Protein AF-A0AAE1KLX7-F1 (afdb_monomer)

Sequence (99 aa):
MTPIAYPTTRGEERFNESHRITRCVVERTFGVLKSRFQCLHESGGSLQYEPRKAVKIVIACMLLHNYCVDRRFPIDGDVVQEPEVTVQPVRNNRVLVML

Secondary structure (DSSP, 8-state):
----SS--SHHHHHHHHHHHHHHHHHHHHHHHHHHH-GGGSGGG----S-HHHHHHHHHHHHHHHHHHHHTTPPPTT----------------------

Organism: Petrolisthes cinctipes (NCBI:txid88211)

Structure (mmCIF, N/CA/C/O backbone):
data_AF-A0AAE1KLX7-F1
#
_entry.id   AF-A0AAE1KLX7-F1
#
loop_
_atom_site.group_PDB
_atom_site.id
_atom_site.type_symbol
_atom_site.label_atom_id
_atom_site.label_alt_id
_atom_site.label_comp_id
_atom_site.label_asym_id
_atom_site.label_entity_id
_atom_site.label_seq_id
_atom_site.pdbx_PDB_ins_code
_atom_site.Cartn_x
_atom_site.Cartn_y
_atom_site.Cartn_z
_atom_site.occupancy
_atom_site.B_iso_or_equiv
_atom_site.auth_seq_id
_atom_site.auth_comp_id
_atom_site.auth_asym_id
_atom_site.auth_atom_id
_atom_site.pdbx_PDB_model_num
ATOM 1 N N . MET A 1 1 ? -10.574 8.544 9.392 1.00 71.38 1 MET A N 1
ATOM 2 C CA . MET A 1 1 ? -11.454 7.919 10.403 1.00 71.38 1 MET A CA 1
ATOM 3 C C . MET A 1 1 ? -10.597 7.611 11.613 1.00 71.38 1 MET A C 1
ATOM 5 O O . MET A 1 1 ? -9.503 7.097 11.412 1.00 71.38 1 MET A O 1
ATOM 9 N N . THR A 1 2 ? -11.043 7.988 12.807 1.00 87.88 2 THR A N 1
ATOM 10 C CA . THR A 1 2 ? -10.216 8.010 14.025 1.00 87.88 2 THR A CA 1
ATOM 11 C C . THR A 1 2 ? -10.828 7.067 15.062 1.00 87.88 2 THR A C 1
ATOM 13 O O . THR A 1 2 ? -12.053 7.091 15.204 1.00 87.88 2 THR A O 1
ATOM 16 N N . PRO A 1 3 ? -10.034 6.229 15.754 1.00 91.50 3 PRO A N 1
ATOM 17 C CA . PRO A 1 3 ? -10.545 5.385 16.830 1.00 91.50 3 PRO A CA 1
ATOM 18 C C . PRO A 1 3 ? -11.058 6.228 18.006 1.00 91.50 3 PRO A C 1
ATOM 20 O O . PRO A 1 3 ? -10.600 7.348 18.237 1.00 91.50 3 PRO A O 1
ATOM 23 N N . ILE A 1 4 ? -12.005 5.674 18.758 1.00 95.44 4 ILE A N 1
ATOM 24 C CA . ILE A 1 4 ? -12.603 6.295 19.942 1.00 95.44 4 ILE A CA 1
ATOM 25 C C . ILE A 1 4 ? -11.652 6.079 21.122 1.00 95.44 4 ILE A C 1
ATOM 27 O O . ILE A 1 4 ? -11.382 4.938 21.488 1.00 95.44 4 ILE A O 1
ATOM 31 N N . ALA A 1 5 ? -11.120 7.157 21.703 1.00 93.25 5 ALA A N 1
ATOM 32 C CA . ALA A 1 5 ? -10.082 7.075 22.738 1.00 93.25 5 ALA A CA 1
ATOM 33 C C . ALA A 1 5 ? -10.574 6.445 24.053 1.00 93.25 5 ALA A C 1
ATOM 35 O O . ALA A 1 5 ? -9.829 5.717 24.702 1.00 93.25 5 ALA A O 1
ATOM 36 N N . TYR A 1 6 ? -11.834 6.695 24.416 1.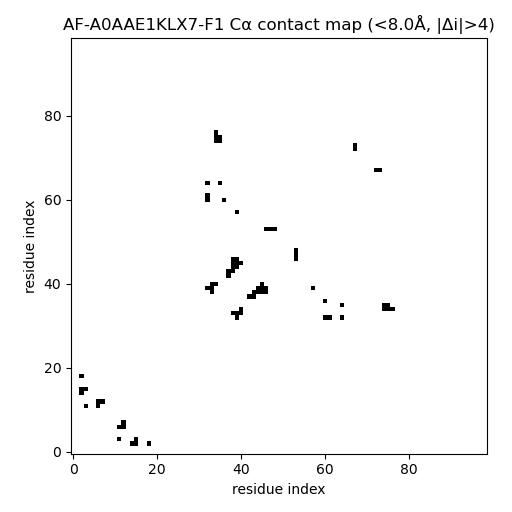00 94.81 6 TYR A N 1
ATOM 37 C CA . TYR A 1 6 ? -12.453 6.206 25.648 1.00 94.81 6 TYR A CA 1
ATOM 38 C C . TYR A 1 6 ? -13.788 5.529 25.316 1.00 94.81 6 TYR A C 1
ATOM 40 O O . TYR A 1 6 ? -14.837 6.154 25.465 1.00 94.81 6 TYR A O 1
ATOM 48 N N . PRO A 1 7 ? -13.772 4.290 24.790 1.00 93.31 7 PRO A N 1
ATOM 49 C CA . PRO A 1 7 ? -15.001 3.563 24.514 1.00 93.31 7 PRO A CA 1
ATOM 50 C C . PRO A 1 7 ? -15.691 3.226 25.842 1.00 93.31 7 PRO A C 1
ATOM 52 O O . PRO A 1 7 ? -15.111 2.594 26.720 1.00 93.31 7 PRO A O 1
ATOM 55 N N . THR A 1 8 ? -16.929 3.679 25.987 1.00 95.38 8 THR A N 1
ATOM 56 C CA . THR A 1 8 ? -17.782 3.453 27.165 1.00 95.38 8 THR A CA 1
ATOM 57 C C . THR A 1 8 ? -18.900 2.460 26.875 1.00 95.38 8 THR A C 1
ATOM 59 O O . THR A 1 8 ? -19.430 1.825 27.786 1.00 95.38 8 THR A O 1
ATOM 62 N N . THR A 1 9 ? -19.256 2.296 25.599 1.00 96.88 9 THR A N 1
ATOM 63 C CA . THR A 1 9 ? -20.294 1.365 25.164 1.00 96.88 9 THR A CA 1
ATOM 64 C C . THR A 1 9 ? -19.711 0.206 24.361 1.00 96.88 9 THR A C 1
ATOM 66 O O . THR A 1 9 ? -18.738 0.344 23.618 1.00 96.88 9 THR A O 1
ATOM 69 N N . ARG A 1 10 ? -20.401 -0.940 24.394 1.00 95.50 10 ARG A N 1
ATOM 70 C CA . ARG A 1 10 ? -20.052 -2.111 23.572 1.00 95.50 10 ARG A CA 1
ATOM 71 C C . ARG A 1 10 ? -20.063 -1.818 22.063 1.00 95.50 10 ARG A C 1
ATOM 73 O O . ARG A 1 10 ? -19.418 -2.521 21.289 1.00 95.50 10 ARG A O 1
ATOM 80 N N . GLY A 1 11 ? -20.818 -0.808 21.623 1.00 96.56 11 GLY A N 1
ATOM 81 C CA . GLY A 1 11 ? -20.807 -0.350 20.231 1.00 96.56 11 GLY A CA 1
ATOM 82 C C . GLY A 1 11 ? -19.481 0.311 19.850 1.00 96.56 11 GLY A C 1
ATOM 83 O O . GLY A 1 11 ? -18.931 0.015 18.791 1.00 96.56 11 GLY A O 1
ATOM 84 N N . GLU A 1 12 ? -18.937 1.142 20.737 1.00 96.69 12 GLU A N 1
ATOM 85 C CA . GLU A 1 12 ? -17.660 1.840 20.543 1.00 96.69 12 GLU A CA 1
ATOM 86 C C . GLU A 1 12 ? -16.466 0.877 20.595 1.00 96.69 12 GLU A C 1
ATOM 88 O O . GLU A 1 12 ? -15.543 0.986 19.788 1.00 96.69 12 GLU A O 1
ATOM 93 N N . GLU A 1 13 ? -16.512 -0.125 21.477 1.00 96.38 13 GLU A N 1
ATOM 94 C CA . GLU A 1 13 ? -15.510 -1.198 21.515 1.00 96.38 13 GLU A CA 1
ATOM 95 C C . GLU A 1 13 ? -15.470 -1.980 20.194 1.00 96.38 13 GLU A C 1
ATOM 97 O O . GLU A 1 13 ? -14.406 -2.166 19.600 1.00 96.38 13 GLU A O 1
ATOM 102 N N . ARG A 1 14 ? -16.641 -2.391 19.684 1.00 96.69 14 ARG A N 1
ATOM 103 C CA . ARG A 1 14 ? -16.757 -3.102 18.397 1.00 96.69 14 ARG A CA 1
ATOM 104 C C . ARG A 1 14 ? -16.278 -2.256 17.224 1.00 96.69 14 ARG A C 1
ATOM 106 O O . ARG A 1 14 ? -15.655 -2.785 16.301 1.00 96.69 14 ARG A O 1
ATOM 113 N N . PHE A 1 15 ? -16.572 -0.959 17.254 1.00 95.69 15 PHE A N 1
ATOM 114 C CA . PHE A 1 15 ? -16.077 -0.009 16.268 1.00 95.69 15 PHE A CA 1
ATOM 115 C C . PHE A 1 15 ? -14.548 0.030 16.258 1.00 95.69 15 PHE A C 1
ATOM 117 O O . PHE A 1 15 ? -13.941 -0.142 15.200 1.00 95.69 15 PHE A O 1
ATOM 124 N N . ASN A 1 16 ? -13.927 0.199 17.427 1.00 96.56 16 ASN A N 1
ATOM 125 C CA . ASN A 1 16 ? -12.474 0.253 17.556 1.00 96.56 16 ASN A CA 1
ATOM 126 C C . ASN A 1 16 ? -11.806 -1.045 17.105 1.00 96.56 16 ASN A C 1
ATOM 128 O O . ASN A 1 16 ? -10.801 -0.988 16.395 1.00 96.56 16 ASN A O 1
ATOM 132 N N . GLU A 1 17 ? -12.373 -2.201 17.455 1.00 96.19 17 GLU A N 1
ATOM 133 C CA . GLU A 1 17 ? -11.825 -3.486 17.018 1.00 96.19 17 GLU A CA 1
ATOM 134 C C . GLU A 1 17 ? -11.920 -3.648 15.496 1.00 96.19 17 GLU A C 1
ATOM 136 O O . GLU A 1 17 ? -10.930 -3.966 14.836 1.00 96.19 17 GLU A O 1
ATOM 141 N N . SER A 1 18 ? -13.072 -3.321 14.907 1.00 95.94 18 SER A N 1
ATOM 142 C CA . SER A 1 18 ? -13.247 -3.355 13.448 1.00 95.94 18 SER A CA 1
ATOM 143 C C . SER A 1 18 ? -12.287 -2.392 12.742 1.00 95.94 18 SER A C 1
ATOM 145 O O . SER A 1 18 ? -11.683 -2.733 11.720 1.00 95.94 18 SER A O 1
ATOM 147 N N . HIS A 1 19 ? -12.102 -1.196 13.304 1.00 95.38 19 HIS A N 1
ATOM 148 C CA . HIS A 1 19 ? -11.168 -0.197 12.797 1.00 95.38 19 HIS A CA 1
ATOM 149 C C . HIS A 1 19 ? -9.719 -0.698 12.855 1.00 95.38 19 HIS A C 1
ATOM 151 O O . HIS A 1 19 ? -8.990 -0.588 11.867 1.00 95.38 19 HIS A O 1
ATOM 157 N N . ARG A 1 20 ? -9.314 -1.304 13.978 1.00 95.06 20 ARG A N 1
ATOM 158 C CA . ARG A 1 20 ? -7.983 -1.893 14.174 1.00 95.06 20 ARG A CA 1
ATOM 159 C C . ARG A 1 20 ? -7.709 -3.017 13.177 1.00 95.06 20 ARG A C 1
ATOM 161 O O . ARG A 1 20 ? -6.660 -3.000 12.534 1.00 95.06 20 ARG A O 1
ATOM 168 N N . ILE A 1 21 ? -8.639 -3.960 13.020 1.00 95.81 21 ILE A N 1
ATOM 169 C CA . ILE A 1 21 ? -8.505 -5.070 12.063 1.00 95.81 21 ILE A CA 1
ATOM 170 C C . ILE A 1 21 ? -8.356 -4.521 10.643 1.00 95.81 21 ILE A C 1
ATOM 172 O O . ILE A 1 21 ? -7.421 -4.888 9.933 1.00 95.81 21 ILE A O 1
ATOM 176 N N . THR A 1 22 ? -9.233 -3.593 10.253 1.00 94.75 22 THR A N 1
ATOM 177 C CA . THR A 1 22 ? -9.204 -2.982 8.918 1.00 94.75 22 THR A CA 1
ATOM 178 C C . THR A 1 22 ? -7.865 -2.297 8.657 1.00 94.75 22 THR A C 1
ATOM 180 O O . THR A 1 22 ? -7.244 -2.522 7.618 1.00 94.75 22 THR A O 1
ATOM 183 N N . ARG A 1 23 ? -7.378 -1.501 9.617 1.00 94.88 23 ARG A N 1
ATOM 184 C CA . ARG A 1 23 ? -6.086 -0.819 9.514 1.00 94.88 23 ARG A CA 1
ATOM 185 C C . ARG A 1 23 ? -4.933 -1.812 9.380 1.00 94.88 23 ARG A C 1
ATOM 187 O O . ARG A 1 23 ? -4.098 -1.630 8.503 1.00 94.88 23 ARG A O 1
ATOM 194 N N . CYS A 1 24 ? -4.925 -2.875 10.183 1.00 95.12 24 CYS A N 1
ATOM 195 C CA . CYS A 1 24 ? -3.896 -3.913 10.121 1.00 95.12 24 CYS A CA 1
ATOM 196 C C . CYS A 1 24 ? -3.837 -4.575 8.736 1.00 95.12 24 CYS A C 1
ATOM 198 O O . CYS A 1 24 ? -2.755 -4.725 8.172 1.00 95.12 24 CYS A O 1
ATOM 200 N N . VAL A 1 25 ? -4.991 -4.918 8.153 1.00 94.69 25 VAL A N 1
ATOM 201 C CA . VAL A 1 25 ? -5.055 -5.484 6.796 1.00 94.69 25 VAL A CA 1
ATOM 202 C C . VAL A 1 25 ? -4.492 -4.498 5.774 1.00 94.69 25 VAL A C 1
ATOM 204 O O . VAL A 1 25 ? -3.602 -4.860 5.009 1.00 94.69 25 VAL A O 1
ATOM 207 N N . VAL A 1 26 ? -4.946 -3.243 5.804 1.00 92.56 26 VAL A N 1
ATOM 208 C CA . VAL A 1 26 ? -4.498 -2.200 4.869 1.00 92.56 26 VAL A CA 1
ATOM 209 C C . VAL A 1 26 ? -2.987 -1.966 4.970 1.00 92.56 26 VAL A C 1
ATOM 211 O O . VAL A 1 26 ? -2.293 -1.976 3.953 1.00 92.56 26 VAL A O 1
ATOM 214 N N . GLU A 1 27 ? -2.457 -1.794 6.181 1.00 92.69 27 GLU A N 1
ATOM 215 C CA . GLU A 1 27 ? -1.027 -1.566 6.413 1.00 92.69 27 GLU A CA 1
ATOM 216 C C . GLU A 1 27 ? -0.180 -2.753 5.949 1.00 92.69 27 GLU A C 1
ATOM 218 O O . GLU A 1 27 ? 0.827 -2.552 5.267 1.00 92.69 27 GLU A O 1
ATOM 223 N N . ARG A 1 28 ? -0.610 -3.990 6.235 1.00 91.88 28 ARG A N 1
ATOM 224 C CA . ARG A 1 28 ? 0.078 -5.199 5.760 1.00 91.88 28 ARG A CA 1
ATOM 225 C C . ARG A 1 28 ? 0.073 -5.297 4.238 1.00 91.88 28 ARG A C 1
ATOM 227 O O . ARG A 1 28 ? 1.119 -5.575 3.655 1.00 91.88 28 ARG A O 1
ATOM 234 N N . THR A 1 29 ? -1.062 -5.035 3.589 1.00 91.00 29 THR A N 1
ATOM 235 C CA . THR A 1 29 ? -1.158 -5.044 2.121 1.00 91.00 29 THR A CA 1
ATOM 236 C C . THR A 1 29 ? -0.211 -4.021 1.498 1.00 91.00 29 THR A C 1
ATOM 238 O O . THR A 1 29 ? 0.544 -4.359 0.586 1.00 91.00 29 THR A O 1
ATOM 241 N N . PHE A 1 30 ? -0.188 -2.787 2.008 1.00 90.56 30 PHE A N 1
ATOM 242 C CA . PHE A 1 30 ? 0.744 -1.775 1.509 1.00 90.56 30 PHE A CA 1
ATOM 243 C C . PHE A 1 30 ? 2.205 -2.104 1.832 1.00 90.56 30 PHE A C 1
ATOM 245 O O . PHE A 1 30 ? 3.064 -1.823 1.002 1.00 90.56 30 PHE A O 1
ATOM 252 N N . GLY A 1 31 ? 2.500 -2.734 2.971 1.00 90.56 31 GLY A N 1
ATOM 253 C CA . GLY A 1 31 ? 3.845 -3.221 3.292 1.00 90.56 31 GLY A CA 1
ATOM 254 C C . GLY A 1 31 ? 4.363 -4.219 2.252 1.00 90.56 31 GLY A C 1
ATOM 255 O O . GLY A 1 31 ? 5.454 -4.038 1.712 1.00 90.56 31 GLY A O 1
ATOM 256 N N . VAL A 1 32 ? 3.542 -5.209 1.891 1.00 91.19 32 VAL A N 1
ATOM 257 C CA . VAL A 1 32 ? 3.875 -6.201 0.854 1.00 91.19 32 VAL A CA 1
ATOM 258 C C . VAL A 1 32 ? 4.066 -5.544 -0.515 1.00 91.19 32 VAL A C 1
ATOM 260 O O . VAL A 1 32 ? 5.035 -5.837 -1.215 1.00 91.19 32 VAL A O 1
ATOM 263 N N . LEU A 1 33 ? 3.173 -4.627 -0.902 1.00 91.50 33 LEU A N 1
ATOM 264 C CA . LEU A 1 33 ? 3.287 -3.919 -2.179 1.00 91.50 33 LEU A CA 1
ATOM 265 C C . LEU A 1 33 ? 4.554 -3.059 -2.254 1.00 91.50 33 LEU A C 1
ATOM 267 O O . LEU A 1 33 ? 5.218 -3.068 -3.286 1.00 91.50 33 LEU A O 1
ATOM 271 N N . LYS A 1 34 ? 4.909 -2.348 -1.177 1.00 88.44 34 LYS A N 1
ATOM 272 C CA . LYS A 1 34 ? 6.134 -1.536 -1.111 1.00 88.44 34 LYS A CA 1
ATOM 273 C C . LYS A 1 34 ? 7.404 -2.385 -1.152 1.00 88.44 34 LYS A C 1
ATOM 275 O O . LYS A 1 34 ? 8.375 -1.968 -1.770 1.00 88.44 34 LYS A O 1
ATOM 280 N N . SER A 1 35 ? 7.392 -3.561 -0.522 1.00 88.69 35 SER A N 1
ATOM 281 C CA . SER A 1 35 ? 8.514 -4.509 -0.575 1.00 88.69 35 SER A CA 1
ATOM 282 C C . SER A 1 35 ? 8.709 -5.079 -1.983 1.00 88.69 35 SER A C 1
ATOM 284 O O . SER A 1 35 ? 9.837 -5.148 -2.456 1.00 88.69 35 SER A O 1
ATOM 286 N N . ARG A 1 36 ? 7.620 -5.421 -2.685 1.00 90.25 36 ARG A N 1
ATOM 287 C CA . ARG A 1 36 ? 7.692 -5.979 -4.045 1.00 90.25 36 ARG A CA 1
ATOM 288 C C . ARG A 1 36 ? 7.965 -4.926 -5.125 1.00 90.25 36 ARG A C 1
ATOM 290 O O . ARG A 1 36 ? 8.622 -5.224 -6.116 1.00 90.25 36 ARG A O 1
ATOM 297 N N . PHE A 1 37 ? 7.424 -3.718 -4.983 1.00 90.50 37 PHE A N 1
ATOM 298 C CA . PHE A 1 37 ? 7.495 -2.676 -6.007 1.00 90.50 37 PHE A CA 1
ATOM 2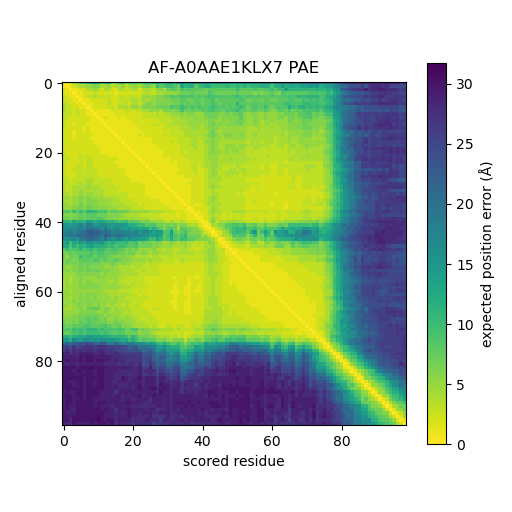99 C C . PHE A 1 37 ? 8.201 -1.435 -5.466 1.00 90.50 37 PHE A C 1
ATOM 301 O O . PHE A 1 37 ? 7.595 -0.596 -4.799 1.00 90.50 37 PHE A O 1
ATOM 308 N N . GLN A 1 38 ? 9.476 -1.278 -5.831 1.00 86.88 38 GLN A N 1
ATOM 309 C CA . GLN A 1 38 ? 10.307 -0.147 -5.400 1.00 86.88 38 GLN A CA 1
ATOM 310 C C . GLN A 1 38 ? 9.716 1.220 -5.773 1.00 86.88 38 GLN A C 1
ATOM 312 O O . GLN A 1 38 ? 9.945 2.190 -5.063 1.00 86.88 38 GLN A O 1
ATOM 317 N N . CYS A 1 39 ? 8.897 1.302 -6.829 1.00 87.31 39 CYS A N 1
ATOM 318 C CA . CYS A 1 39 ? 8.198 2.535 -7.208 1.00 87.31 39 CYS A CA 1
ATOM 319 C C . CYS A 1 39 ? 7.162 3.020 -6.175 1.00 87.31 39 CYS A C 1
ATOM 321 O O . CYS A 1 39 ? 6.706 4.158 -6.264 1.00 87.31 39 CYS A O 1
ATOM 323 N N . LEU A 1 40 ? 6.771 2.170 -5.219 1.00 88.38 40 LEU A N 1
ATOM 324 C CA . LEU A 1 40 ? 5.917 2.526 -4.081 1.00 88.38 40 LEU A CA 1
ATOM 325 C C . LEU A 1 40 ? 6.719 2.727 -2.785 1.00 88.38 40 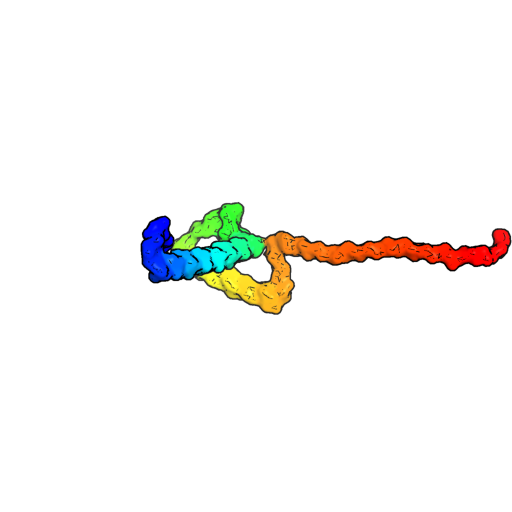LEU A C 1
ATOM 327 O O . LEU A 1 40 ? 6.165 3.208 -1.792 1.00 88.38 40 LEU A O 1
ATOM 331 N N . HIS A 1 41 ? 7.989 2.322 -2.769 1.00 85.25 41 HIS A N 1
ATOM 332 C CA . HIS A 1 41 ? 8.863 2.427 -1.610 1.00 85.25 41 HIS A CA 1
ATOM 333 C C . HIS A 1 41 ? 9.471 3.832 -1.519 1.00 85.25 41 HIS A C 1
ATOM 335 O O . HIS A 1 41 ? 9.808 4.438 -2.531 1.00 85.25 41 HIS A O 1
ATOM 341 N N . GLU A 1 42 ? 9.666 4.344 -0.303 1.00 74.06 42 GLU A N 1
ATOM 342 C CA . GLU A 1 42 ? 10.203 5.700 -0.092 1.00 74.06 42 GLU A CA 1
ATOM 343 C C . GLU A 1 42 ? 11.626 5.863 -0.649 1.00 74.06 42 GLU A C 1
ATOM 345 O O . GLU A 1 42 ? 11.978 6.933 -1.140 1.00 74.06 42 GLU A O 1
ATOM 350 N N . SER A 1 43 ? 12.420 4.785 -0.662 1.00 74.38 43 SER A N 1
ATOM 351 C CA . SER A 1 43 ? 13.758 4.783 -1.276 1.00 74.38 43 SER A CA 1
ATOM 352 C C . SER A 1 43 ? 13.739 4.924 -2.801 1.00 74.38 43 SER A C 1
ATOM 354 O O . SER A 1 43 ? 14.725 5.378 -3.371 1.00 74.38 4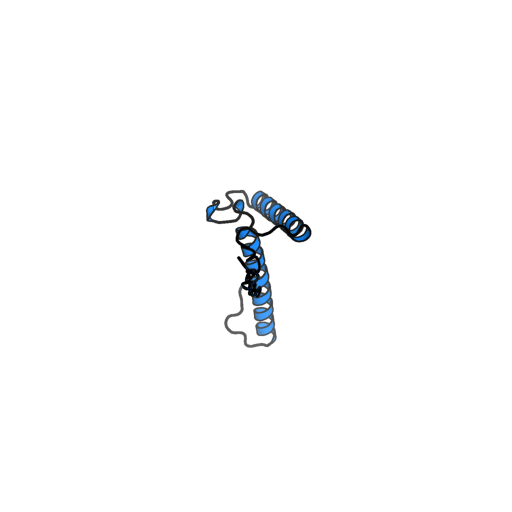3 SER A O 1
ATOM 356 N N . GLY A 1 44 ? 12.637 4.554 -3.464 1.00 62.44 44 GLY A N 1
ATOM 357 C CA . GLY A 1 44 ? 12.432 4.761 -4.901 1.00 62.44 44 GLY A CA 1
ATOM 358 C C . GLY A 1 44 ? 11.987 6.185 -5.250 1.00 62.44 44 GLY A C 1
ATOM 359 O O . GLY A 1 44 ? 11.737 6.479 -6.419 1.00 62.44 44 GLY A O 1
ATOM 360 N N . GLY A 1 45 ? 11.891 7.061 -4.243 1.00 66.62 45 GLY A N 1
ATOM 361 C CA . GLY A 1 45 ? 11.265 8.370 -4.327 1.00 66.62 45 GLY A CA 1
ATOM 362 C C . GLY A 1 45 ? 9.761 8.281 -4.075 1.00 66.62 45 GLY A C 1
ATOM 363 O O . GLY A 1 45 ? 9.082 7.361 -4.527 1.00 66.62 45 GLY A O 1
ATOM 364 N N . SER A 1 46 ? 9.213 9.260 -3.351 1.00 70.88 46 SER A N 1
ATOM 365 C CA . SER A 1 46 ? 7.760 9.406 -3.226 1.00 70.88 46 SER A CA 1
ATOM 366 C C . SER A 1 46 ? 7.117 9.473 -4.609 1.00 70.88 46 SER A C 1
ATOM 368 O O . SER A 1 46 ? 7.694 10.020 -5.546 1.00 70.88 46 SER A O 1
ATOM 370 N N . LEU A 1 47 ? 5.904 8.940 -4.741 1.00 83.06 47 LEU A N 1
ATOM 371 C CA . LEU A 1 47 ? 5.186 8.886 -6.010 1.00 83.06 47 LEU A CA 1
ATOM 372 C C . LEU A 1 47 ? 4.799 10.315 -6.463 1.00 83.06 47 LEU A C 1
ATOM 374 O O . LEU A 1 47 ? 3.710 10.791 -6.151 1.00 83.06 47 LEU A O 1
ATOM 378 N N . GLN A 1 48 ? 5.698 11.005 -7.181 1.00 87.00 48 GLN A N 1
ATOM 379 C CA . GLN A 1 48 ? 5.558 12.405 -7.630 1.00 87.00 48 GLN A CA 1
ATOM 380 C C . GLN A 1 48 ? 4.614 12.537 -8.836 1.00 87.00 48 GLN A C 1
ATOM 382 O O . GLN A 1 48 ? 4.968 13.053 -9.897 1.00 87.00 48 GLN A O 1
ATOM 387 N N . TYR A 1 49 ? 3.399 12.020 -8.696 1.00 89.62 49 TYR A N 1
ATOM 388 C CA . TYR A 1 49 ? 2.369 12.079 -9.720 1.00 89.62 49 TYR A CA 1
ATOM 389 C C . TYR A 1 49 ? 1.107 12.722 -9.159 1.00 89.62 49 TYR A C 1
ATOM 391 O O . TYR A 1 49 ? 0.805 12.605 -7.973 1.00 89.62 49 TYR A O 1
ATOM 399 N N . GLU A 1 50 ? 0.324 13.351 -10.037 1.00 94.69 50 GLU A N 1
ATOM 400 C CA . GLU A 1 50 ? -1.026 13.788 -9.685 1.00 94.69 50 GLU A CA 1
ATOM 401 C C . GLU A 1 50 ? -1.810 12.609 -9.070 1.00 94.69 50 GLU A C 1
ATOM 403 O O . GLU A 1 50 ? -1.699 11.486 -9.586 1.00 94.69 50 GLU A O 1
ATOM 408 N N . PRO A 1 51 ? -2.640 12.825 -8.028 1.00 94.06 51 PRO A N 1
ATOM 409 C CA . PRO A 1 51 ? -3.374 11.755 -7.350 1.00 94.06 51 PRO A CA 1
ATOM 410 C C . PRO A 1 51 ? -4.097 10.792 -8.299 1.00 94.06 51 PRO A C 1
ATOM 412 O O . PRO A 1 51 ? -4.063 9.577 -8.110 1.00 94.06 51 PRO A O 1
ATOM 415 N N . ARG A 1 52 ? -4.680 11.308 -9.389 1.00 95.50 52 ARG A N 1
ATOM 416 C CA . ARG A 1 52 ? -5.350 10.491 -10.415 1.00 95.50 52 ARG A CA 1
ATOM 417 C C . ARG A 1 52 ? -4.416 9.481 -11.083 1.00 95.50 52 ARG A C 1
ATOM 419 O O . ARG A 1 52 ? -4.832 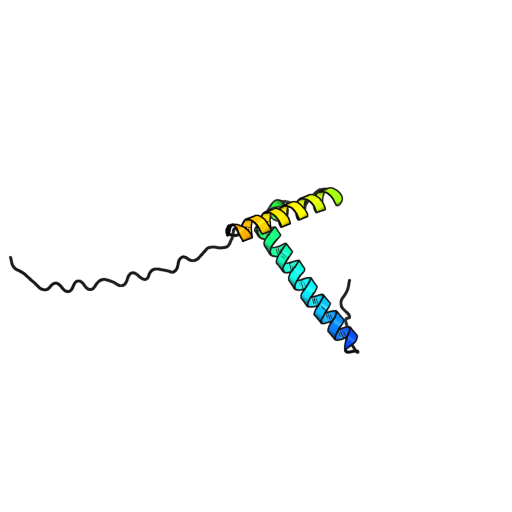8.364 -11.385 1.00 95.50 52 ARG A O 1
ATOM 426 N N . LYS A 1 53 ? -3.164 9.862 -11.334 1.00 93.75 53 LYS A N 1
ATOM 427 C CA . LYS A 1 53 ? -2.145 8.989 -11.927 1.00 93.75 53 LYS A CA 1
ATOM 428 C C . LYS A 1 53 ? -1.518 8.075 -10.874 1.00 93.75 53 LYS A C 1
ATOM 430 O O . LYS A 1 53 ? -1.339 6.895 -11.158 1.00 93.75 53 LYS A O 1
ATOM 435 N N . ALA A 1 54 ? -1.282 8.576 -9.663 1.00 92.81 54 ALA A N 1
ATOM 436 C CA . ALA A 1 54 ? -0.819 7.771 -8.534 1.00 92.81 54 ALA A CA 1
ATOM 437 C C . ALA A 1 54 ? -1.751 6.576 -8.258 1.00 92.81 54 ALA A C 1
ATOM 439 O O . ALA A 1 54 ? -1.288 5.442 -8.157 1.00 92.81 54 ALA A O 1
ATOM 440 N N . VAL A 1 55 ? -3.071 6.801 -8.250 1.00 94.44 55 VAL A N 1
ATOM 441 C CA . VAL A 1 55 ? -4.071 5.731 -8.079 1.00 94.44 55 VAL A CA 1
ATOM 442 C C . VAL A 1 55 ? -3.949 4.662 -9.169 1.00 94.44 55 VAL A C 1
ATOM 444 O O . VAL A 1 55 ? -3.969 3.475 -8.858 1.00 94.44 55 VAL A O 1
ATOM 447 N N . LYS A 1 56 ? -3.758 5.052 -10.437 1.00 96.56 56 LYS A N 1
ATOM 448 C CA . LYS A 1 56 ? -3.575 4.090 -11.541 1.00 96.56 56 LYS A CA 1
ATOM 449 C C . LYS A 1 56 ? -2.327 3.225 -11.356 1.00 96.56 56 LYS A C 1
ATOM 451 O O . LYS A 1 56 ? -2.379 2.031 -11.637 1.00 96.56 56 LYS A O 1
ATOM 456 N N . ILE A 1 57 ? -1.234 3.812 -10.869 1.00 94.62 57 ILE A N 1
ATOM 457 C CA . ILE A 1 57 ? 0.009 3.084 -10.579 1.00 94.62 57 ILE A CA 1
ATOM 458 C C . ILE A 1 57 ? -0.226 2.065 -9.459 1.00 94.62 57 ILE A C 1
ATOM 460 O O . ILE A 1 57 ? 0.102 0.894 -9.625 1.00 94.62 57 ILE A O 1
ATOM 464 N N . VAL A 1 58 ? -0.864 2.479 -8.359 1.00 93.88 58 VAL A N 1
ATOM 465 C CA . VAL A 1 58 ? -1.190 1.580 -7.239 1.00 93.88 58 VAL A CA 1
ATOM 466 C C . VAL A 1 58 ? -2.083 0.420 -7.694 1.00 93.88 58 VAL A C 1
ATOM 468 O O . VAL A 1 58 ? -1.804 -0.728 -7.353 1.00 93.88 58 VAL A O 1
ATOM 471 N N . ILE A 1 59 ? -3.109 0.688 -8.511 1.00 95.88 59 ILE A N 1
ATOM 472 C CA . ILE A 1 59 ? -3.978 -0.355 -9.082 1.00 95.88 59 ILE A CA 1
ATOM 473 C C . ILE A 1 59 ? -3.167 -1.333 -9.940 1.00 95.88 59 ILE A C 1
ATOM 475 O O . ILE A 1 59 ? -3.327 -2.544 -9.798 1.00 95.88 59 ILE A O 1
ATOM 479 N N . ALA A 1 60 ? -2.274 -0.836 -10.800 1.00 96.38 60 ALA A N 1
ATOM 480 C CA . ALA A 1 60 ? -1.416 -1.694 -11.612 1.00 96.38 60 ALA A CA 1
ATOM 481 C C . ALA A 1 60 ? -0.526 -2.595 -10.737 1.00 96.38 60 ALA A C 1
ATOM 483 O O . ALA A 1 60 ? -0.450 -3.796 -10.985 1.00 96.38 60 ALA A O 1
ATOM 484 N N . CYS A 1 61 ? 0.070 -2.057 -9.668 1.00 94.31 61 CYS A N 1
ATOM 485 C CA . CYS A 1 61 ? 0.837 -2.844 -8.699 1.00 94.31 61 CYS A CA 1
ATOM 486 C C . CYS A 1 61 ? -0.018 -3.920 -8.010 1.00 94.31 61 CYS A C 1
ATOM 488 O O . CYS A 1 61 ? 0.453 -5.040 -7.837 1.00 94.31 61 CYS A O 1
ATOM 490 N N . MET A 1 62 ? -1.274 -3.626 -7.656 1.00 95.50 62 MET A N 1
ATOM 491 C CA . MET A 1 62 ? -2.192 -4.623 -7.083 1.00 95.50 62 MET A CA 1
ATOM 492 C C . MET A 1 62 ? -2.511 -5.753 -8.070 1.00 95.50 62 MET A C 1
ATOM 494 O O . MET A 1 62 ? -2.465 -6.926 -7.702 1.00 95.50 62 MET A O 1
ATOM 498 N N . LEU A 1 63 ? -2.789 -5.420 -9.333 1.00 96.75 63 LEU A N 1
ATOM 499 C CA . LEU A 1 63 ? -3.047 -6.417 -10.378 1.00 96.75 63 LEU A CA 1
ATOM 500 C C . LEU A 1 63 ? -1.821 -7.304 -10.621 1.00 96.75 63 LEU A C 1
ATOM 502 O O . LEU A 1 63 ? -1.940 -8.529 -10.662 1.00 96.75 63 LEU A O 1
ATOM 506 N N . LEU A 1 64 ? -0.639 -6.693 -10.726 1.00 95.75 64 LEU A N 1
ATOM 507 C CA . LEU A 1 64 ? 0.623 -7.413 -10.893 1.00 95.75 64 LEU A CA 1
ATOM 508 C C . LEU A 1 64 ? 0.949 -8.276 -9.672 1.00 95.75 64 LEU A C 1
ATOM 510 O O . LEU A 1 64 ? 1.398 -9.404 -9.835 1.00 95.75 64 LEU A O 1
ATOM 514 N N . HIS A 1 65 ? 0.681 -7.791 -8.457 1.00 94.38 65 HIS A N 1
ATOM 515 C CA . HIS A 1 65 ? 0.847 -8.579 -7.238 1.00 94.38 65 HIS A CA 1
ATOM 516 C C . HIS A 1 65 ? 0.004 -9.854 -7.277 1.00 94.38 65 HIS A C 1
ATOM 518 O O . HIS A 1 65 ? 0.536 -10.936 -7.046 1.00 94.38 65 HIS A O 1
ATOM 524 N N . ASN A 1 66 ? -1.280 -9.740 -7.625 1.00 94.19 66 ASN A N 1
ATOM 525 C CA . ASN A 1 66 ? -2.173 -10.894 -7.714 1.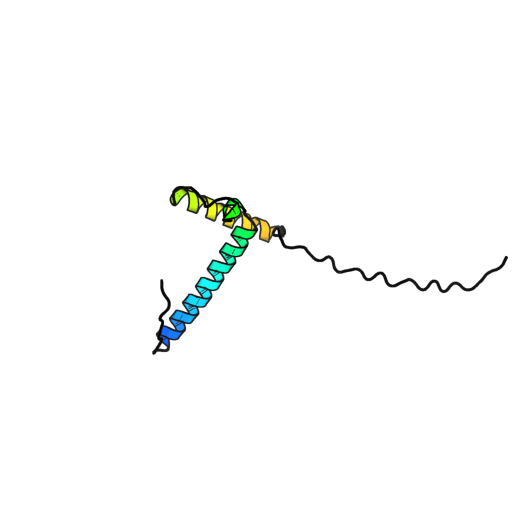00 94.19 66 ASN A CA 1
ATOM 526 C C . ASN A 1 66 ? -1.686 -11.903 -8.760 1.00 94.19 66 ASN A C 1
ATOM 528 O O . ASN A 1 66 ? -1.660 -13.101 -8.490 1.00 94.19 66 ASN A O 1
ATOM 532 N N . TYR A 1 67 ? -1.237 -11.419 -9.922 1.00 95.56 67 TYR A N 1
ATOM 533 C CA . TYR A 1 67 ? -0.620 -12.266 -10.943 1.00 95.56 67 TYR A CA 1
ATOM 534 C C . TYR A 1 67 ? 0.642 -12.971 -10.421 1.00 95.56 67 TYR A C 1
ATOM 536 O O . TYR A 1 67 ? 0.834 -14.163 -10.652 1.00 95.56 67 TYR A O 1
ATOM 544 N N . CYS A 1 68 ? 1.494 -1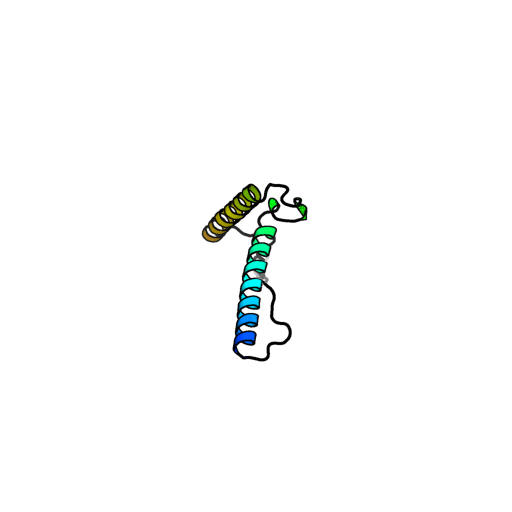2.262 -9.676 1.00 93.69 68 CYS A N 1
ATOM 545 C CA . CYS A 1 68 ? 2.684 -12.849 -9.072 1.00 93.69 68 CYS A CA 1
ATOM 546 C C . CYS A 1 68 ? 2.345 -13.939 -8.048 1.00 93.69 68 CYS A C 1
ATOM 548 O O . CYS A 1 68 ? 3.003 -14.977 -8.039 1.00 93.69 68 CYS A O 1
ATOM 550 N N . VAL A 1 69 ? 1.325 -13.719 -7.214 1.00 92.81 69 VAL A N 1
ATOM 551 C CA . VAL A 1 69 ? 0.846 -14.694 -6.222 1.00 92.81 69 VAL A CA 1
ATOM 552 C C . VAL A 1 69 ? 0.297 -15.946 -6.905 1.00 92.81 69 VAL A C 1
ATOM 554 O O . VAL A 1 69 ? 0.695 -17.050 -6.541 1.00 92.81 69 VAL A O 1
ATOM 557 N N . ASP A 1 70 ? -0.546 -15.781 -7.928 1.00 95.44 70 ASP A N 1
ATOM 558 C CA . ASP A 1 70 ? -1.098 -16.888 -8.725 1.00 95.44 70 ASP A CA 1
ATOM 559 C C . ASP A 1 70 ? 0.012 -17.765 -9.328 1.00 95.44 70 ASP A C 1
ATOM 561 O O . ASP A 1 70 ? -0.017 -18.994 -9.251 1.00 95.44 70 ASP A O 1
ATOM 565 N N . ARG A 1 71 ? 1.063 -17.121 -9.845 1.00 95.81 71 ARG A N 1
ATOM 566 C CA . ARG A 1 71 ? 2.221 -17.786 -10.457 1.00 95.81 71 ARG A CA 1
ATOM 567 C C . ARG A 1 71 ? 3.328 -18.171 -9.474 1.00 95.81 71 ARG A C 1
ATOM 569 O O . ARG A 1 71 ? 4.347 -18.697 -9.914 1.00 95.81 71 ARG A O 1
ATOM 576 N N . ARG A 1 72 ? 3.134 -17.947 -8.169 1.00 91.81 72 ARG A N 1
ATOM 577 C CA . ARG A 1 72 ? 4.095 -18.258 -7.093 1.00 91.81 72 ARG A CA 1
ATOM 578 C C . ARG A 1 72 ? 5.471 -17.604 -7.279 1.00 91.81 72 ARG A C 1
ATOM 580 O O . ARG A 1 72 ? 6.491 -18.194 -6.934 1.00 91.81 72 ARG A O 1
ATOM 587 N N . PHE A 1 73 ? 5.510 -16.382 -7.807 1.00 91.31 73 PHE A N 1
ATOM 588 C CA . PHE A 1 73 ? 6.752 -15.610 -7.842 1.00 91.31 73 PHE A CA 1
ATOM 589 C C . PHE A 1 73 ? 7.139 -15.159 -6.424 1.00 91.31 73 PHE A C 1
ATOM 591 O O . PHE A 1 73 ? 6.293 -14.576 -5.731 1.00 91.31 73 PHE A O 1
ATOM 598 N N . PRO A 1 74 ? 8.402 -15.342 -6.004 1.00 86.44 74 PRO A N 1
ATOM 599 C CA . PRO A 1 74 ? 8.868 -14.893 -4.693 1.00 86.44 74 PRO A CA 1
ATOM 600 C C . PRO A 1 74 ? 8.776 -13.364 -4.565 1.00 86.44 74 PRO A C 1
ATOM 602 O O . PRO A 1 74 ? 8.727 -12.645 -5.573 1.00 86.44 74 PRO A O 1
ATOM 605 N N . ILE A 1 75 ? 8.671 -12.856 -3.336 1.00 82.38 75 ILE A N 1
ATOM 606 C CA . ILE A 1 75 ? 8.876 -11.432 -3.036 1.00 82.38 75 ILE A CA 1
ATOM 607 C C . ILE A 1 75 ? 10.374 -11.253 -2.774 1.00 82.38 75 ILE A C 1
ATOM 609 O O . ILE A 1 75 ? 10.965 -12.065 -2.067 1.00 82.38 75 ILE A O 1
ATOM 613 N N . ASP A 1 76 ? 11.004 -10.214 -3.325 1.00 70.88 76 ASP A N 1
ATOM 614 C CA . ASP A 1 76 ? 12.404 -9.912 -3.006 1.00 70.88 76 ASP A CA 1
ATOM 615 C C . ASP A 1 76 ? 12.553 -9.710 -1.485 1.00 70.88 76 ASP A C 1
ATOM 617 O O . ASP A 1 76 ? 11.928 -8.822 -0.901 1.00 70.88 76 ASP A O 1
ATOM 621 N N . GLY A 1 77 ? 13.337 -10.580 -0.839 1.00 59.94 77 GLY A N 1
ATOM 622 C CA . GLY A 1 77 ? 13.436 -10.693 0.624 1.00 59.94 77 GLY A CA 1
ATOM 623 C C . GLY A 1 77 ? 12.937 -12.028 1.193 1.00 59.94 77 GLY A C 1
ATOM 624 O O . GLY A 1 77 ? 13.344 -12.395 2.295 1.00 59.94 77 GLY A O 1
ATOM 625 N N . ASP A 1 78 ? 12.158 -12.798 0.428 1.00 53.88 78 ASP A N 1
ATOM 626 C CA . ASP A 1 78 ? 11.904 -14.217 0.691 1.00 53.88 78 ASP A CA 1
ATOM 627 C C . ASP A 1 78 ? 13.158 -15.011 0.293 1.00 53.88 78 ASP A C 1
ATOM 629 O O . ASP A 1 78 ? 13.220 -15.652 -0.759 1.00 53.88 78 ASP A O 1
ATOM 633 N N . VAL A 1 79 ? 14.199 -14.958 1.128 1.00 48.59 79 VAL A N 1
ATOM 634 C CA . VAL A 1 79 ? 15.218 -16.009 1.115 1.00 48.59 79 VAL A CA 1
ATOM 635 C C . VAL A 1 79 ? 14.486 -17.275 1.534 1.00 48.59 79 VAL A C 1
ATOM 637 O O . VAL A 1 79 ? 14.245 -17.508 2.718 1.00 48.59 79 VAL A O 1
ATOM 640 N N . VAL A 1 80 ? 14.075 -18.077 0.556 1.00 51.69 80 VAL A N 1
ATOM 641 C CA . VAL A 1 80 ? 13.713 -19.465 0.807 1.00 51.69 80 VAL A CA 1
ATOM 642 C C . VAL A 1 80 ? 14.972 -20.087 1.403 1.00 51.69 80 VAL A C 1
ATOM 644 O O . VAL A 1 80 ? 15.950 -20.296 0.691 1.00 51.69 80 VAL A O 1
ATOM 647 N N . GLN A 1 81 ? 14.993 -20.312 2.719 1.00 46.44 81 GLN A N 1
ATOM 648 C CA . GLN A 1 81 ? 15.952 -21.249 3.285 1.00 46.44 81 GLN A CA 1
ATOM 649 C C . GLN A 1 81 ? 15.645 -22.583 2.610 1.00 46.44 81 GLN A C 1
ATOM 651 O O . GLN A 1 81 ? 14.614 -23.199 2.888 1.00 46.44 81 GLN A O 1
ATOM 656 N N . GLU A 1 82 ? 16.491 -22.999 1.668 1.00 47.75 82 GLU A N 1
ATOM 657 C CA . GLU A 1 82 ? 16.523 -24.402 1.284 1.00 47.75 82 GLU A CA 1
ATOM 658 C C . GLU A 1 82 ? 16.699 -25.204 2.580 1.00 47.75 82 GLU A C 1
ATOM 660 O O . GLU A 1 82 ? 17.521 -24.814 3.418 1.00 47.75 82 GLU A O 1
ATOM 665 N N . PRO A 1 83 ? 15.912 -26.269 2.816 1.00 44.69 83 PRO A N 1
ATOM 666 C CA . PRO A 1 83 ? 16.142 -27.108 3.977 1.00 44.69 83 PRO A CA 1
ATOM 667 C C . PRO A 1 83 ? 17.582 -27.613 3.893 1.00 44.69 83 PRO A C 1
ATOM 669 O O . PRO A 1 83 ? 17.953 -28.277 2.928 1.00 44.69 83 PRO A O 1
ATOM 672 N N . GLU A 1 84 ? 18.392 -27.259 4.888 1.00 46.19 84 GLU A N 1
ATOM 673 C CA . GLU A 1 84 ? 19.765 -27.724 5.028 1.00 46.19 84 GLU A CA 1
ATOM 674 C C . GLU A 1 84 ? 19.762 -29.259 4.974 1.00 46.19 84 GLU A C 1
ATOM 676 O O . GLU A 1 84 ? 19.324 -29.940 5.907 1.00 46.19 84 GLU A O 1
ATOM 681 N N . VAL A 1 85 ? 20.190 -29.828 3.843 1.00 53.56 85 VAL A N 1
ATOM 682 C CA . VAL A 1 85 ? 20.373 -31.272 3.713 1.00 53.56 85 VAL A CA 1
ATOM 683 C C . VAL A 1 85 ? 21.568 -31.620 4.585 1.00 53.56 85 VAL A C 1
ATOM 685 O O . VAL A 1 85 ? 22.719 -31.471 4.182 1.00 53.56 85 VAL A O 1
ATOM 688 N N . THR A 1 86 ? 21.295 -32.068 5.808 1.00 42.38 86 THR A N 1
ATOM 689 C CA . THR A 1 86 ? 22.314 -32.655 6.676 1.00 42.38 86 THR A CA 1
ATOM 690 C C . THR A 1 86 ? 22.855 -33.907 5.990 1.00 42.38 86 THR A C 1
ATOM 692 O O . THR A 1 86 ? 22.256 -34.982 6.022 1.00 42.38 86 THR A O 1
ATOM 695 N N . VAL A 1 87 ? 23.994 -33.766 5.307 1.00 60.00 87 VAL A N 1
ATOM 696 C CA . VAL A 1 87 ? 24.751 -34.898 4.774 1.00 60.00 87 VAL A CA 1
ATOM 697 C C . VAL A 1 87 ? 25.251 -35.692 5.976 1.00 60.00 87 VAL A C 1
ATOM 699 O O . VAL A 1 87 ? 26.269 -35.365 6.582 1.00 60.00 87 VAL A O 1
ATOM 702 N N . GLN A 1 88 ? 24.507 -36.726 6.365 1.00 43.78 88 GLN A N 1
ATOM 703 C CA . GLN A 1 88 ? 24.994 -37.684 7.347 1.00 43.78 88 GLN A CA 1
ATOM 704 C C . GLN A 1 88 ? 26.215 -38.397 6.750 1.00 43.78 88 GLN A C 1
ATOM 706 O O . GLN A 1 88 ? 26.138 -38.877 5.614 1.00 43.78 88 GLN A O 1
ATOM 711 N N . PRO A 1 89 ? 27.347 -38.483 7.470 1.00 43.62 89 PRO A N 1
ATOM 712 C CA . PRO A 1 89 ? 28.518 -39.167 6.954 1.00 43.62 89 PRO A CA 1
ATOM 713 C C . PRO A 1 89 ? 28.177 -40.647 6.779 1.00 43.62 89 PRO A C 1
ATOM 715 O O . PRO A 1 89 ? 27.864 -41.349 7.745 1.00 43.62 89 PRO A O 1
ATOM 718 N N . VAL A 1 90 ? 28.237 -41.124 5.534 1.00 52.38 90 VAL A N 1
ATOM 719 C CA . VAL A 1 90 ? 28.153 -42.549 5.221 1.00 52.38 90 VAL A CA 1
ATOM 720 C C . VAL A 1 90 ? 29.312 -43.223 5.948 1.00 52.38 90 VAL A C 1
ATOM 722 O O . VAL A 1 90 ? 30.477 -43.064 5.585 1.00 52.38 90 VAL A O 1
ATOM 725 N N . ARG A 1 91 ? 28.997 -43.953 7.023 1.00 42.38 91 ARG A N 1
ATOM 726 C CA . ARG A 1 91 ? 29.948 -44.847 7.680 1.00 42.38 91 ARG A CA 1
ATOM 727 C C . ARG A 1 91 ? 30.309 -45.934 6.674 1.00 42.38 91 ARG A C 1
ATOM 729 O O . ARG A 1 91 ? 29.590 -46.922 6.539 1.00 42.38 91 ARG A O 1
ATOM 736 N N . ASN A 1 92 ? 31.418 -45.741 5.965 1.00 38.12 92 ASN A N 1
ATOM 737 C CA . ASN A 1 92 ? 32.026 -46.772 5.136 1.00 38.12 92 ASN A CA 1
ATOM 738 C C . ASN A 1 92 ? 32.558 -47.885 6.042 1.00 38.12 92 ASN A C 1
ATOM 740 O O . ASN A 1 92 ? 33.732 -47.928 6.400 1.00 38.12 92 ASN A O 1
ATOM 744 N N . ASN A 1 93 ? 31.674 -48.813 6.397 1.00 42.94 93 ASN A N 1
ATOM 745 C CA . ASN A 1 93 ? 32.058 -50.099 6.945 1.00 42.94 93 ASN A CA 1
ATOM 746 C C . ASN A 1 93 ? 32.399 -51.026 5.773 1.00 42.94 93 ASN A C 1
ATOM 748 O O . ASN A 1 93 ? 31.563 -51.791 5.293 1.00 42.94 93 ASN A O 1
ATOM 752 N N . ARG A 1 94 ? 33.641 -50.944 5.291 1.00 43.75 94 ARG A N 1
ATOM 753 C CA . ARG A 1 94 ? 34.253 -52.028 4.519 1.00 43.75 94 ARG A CA 1
ATOM 754 C C . ARG A 1 94 ? 35.596 -52.383 5.126 1.00 43.75 94 ARG A C 1
ATOM 756 O O . ARG A 1 94 ? 36.633 -51.806 4.828 1.00 43.75 94 ARG A O 1
ATOM 763 N N . VAL A 1 95 ? 35.493 -53.353 6.021 1.00 38.62 95 VAL A N 1
ATOM 764 C CA . VAL A 1 95 ? 36.573 -54.198 6.500 1.00 38.62 95 VAL A CA 1
ATOM 765 C C . VAL A 1 95 ? 37.196 -54.907 5.289 1.00 38.62 95 VAL A C 1
ATOM 767 O O . VAL A 1 95 ? 36.494 -55.586 4.549 1.00 38.62 95 VAL A O 1
ATOM 770 N N . LEU A 1 96 ? 38.499 -54.675 5.114 1.00 36.75 96 LEU A N 1
ATOM 771 C CA . LEU A 1 96 ? 39.552 -55.621 4.726 1.00 36.75 96 LEU A CA 1
ATOM 772 C C . LEU A 1 96 ? 39.303 -56.567 3.532 1.00 36.75 96 LEU A C 1
ATOM 774 O O . LEU A 1 96 ? 38.587 -57.549 3.679 1.00 36.75 96 LEU A O 1
ATOM 778 N N . VAL A 1 97 ? 40.073 -56.396 2.446 1.00 32.19 97 VAL A N 1
ATOM 779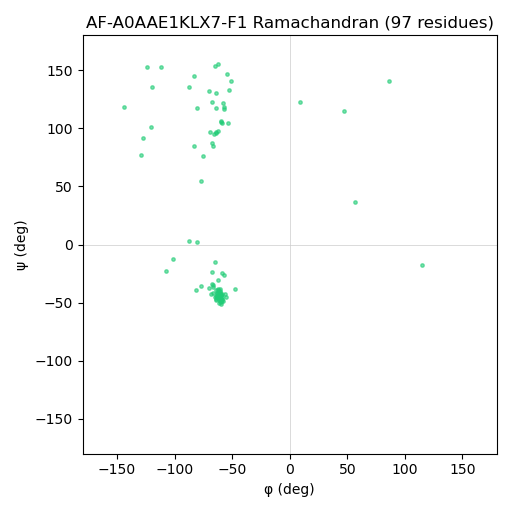 C CA . VAL A 1 97 ? 40.765 -57.524 1.786 1.00 32.19 97 VAL A CA 1
ATOM 780 C C . VAL A 1 97 ? 42.132 -57.059 1.256 1.00 32.19 97 VAL A C 1
ATOM 782 O O . VAL A 1 97 ? 42.202 -56.154 0.433 1.00 32.19 97 VAL A O 1
ATOM 785 N N . MET A 1 98 ? 43.177 -57.692 1.801 1.00 33.34 98 MET A N 1
ATOM 786 C CA . MET A 1 98 ? 44.539 -57.955 1.294 1.00 33.34 98 MET A CA 1
ATOM 787 C C . MET A 1 98 ? 44.995 -57.274 -0.011 1.00 33.34 98 MET A C 1
ATOM 789 O O . MET A 1 98 ? 44.464 -57.574 -1.079 1.00 33.34 98 MET A O 1
ATOM 793 N N . LEU A 1 99 ? 46.090 -56.508 0.044 1.00 41.56 99 LEU A N 1
ATOM 794 C CA . LEU A 1 99 ? 47.482 -56.958 -0.168 1.00 41.56 99 LEU A CA 1
ATOM 795 C C . LEU A 1 99 ? 48.455 -55.842 0.243 1.00 41.56 99 LEU A C 1
ATOM 797 O O . LEU A 1 99 ? 48.101 -54.659 0.040 1.00 41.56 99 LEU A O 1
#

pLDDT: mean 80.32, std 20.59, range [32.19, 96.88]

Radius of gyration: 25.86 Å; Cα contacts (8 Å, |Δi|>4): 39; chains: 1; bounding box: 68×72×39 Å

Solvent-accessible surface area (backbone atoms only — not comparable to full-atom values): 6307 Å² total; per-residue (Å²): 140,80,76,69,91,76,60,86,46,76,67,47,48,52,49,38,53,53,49,50,54,52,49,52,52,53,53,50,52,51,50,53,48,27,58,63,34,50,68,70,19,70,93,60,38,71,73,92,50,61,68,76,55,41,52,53,52,54,51,50,51,53,55,51,48,52,54,32,58,76,71,66,54,80,51,79,83,66,74,74,76,71,80,81,77,77,77,72,80,79,78,82,83,72,83,83,82,90,133

InterPro domains:
  IPR027806 Harbinger transposase-derived nuclease domain [PF13359] (9-66)

Mean predicted aligned error: 12.03 Å

Foldseek 3Di:
DDQDPDDPDPVSVVVNVVVVVVVVVVVVVLVQLVQQDVCVDVVVPHVPDDPVVVVVVVVVSVVVVVVCVVVVPDRVVPPPPDPPPPPDPDPPPDDDDDD

=== Feature glossary ===
Key to the feature types in this record:

— What the protein is —

Primary structure: the covalent order of the twenty standard amino acids along the backbone. Two proteins with the same sequence will (almost always) fold to the same structure; two with 30% identity often share a fold but not the details.

Database cross-references. InterPro integrates a dozen d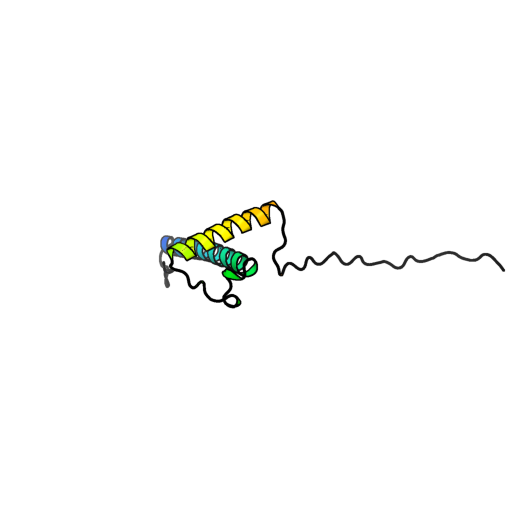omain/family signature databases into unified entries with residue-range hits. GO terms attach function/process/location labels with evidence codes. CATH codes position the fold in a four-level structural taxonomy. Organism is the NCBI-taxonomy species name.

— Where its atoms are —

The mmCIF block holds the 3D Cartesian coordinates of each backbone atom (N, Cα, C, O) in ångströms. mmCIF is the PDB's canonical archive format — a tagged-loop text representation of the atomic model.

Six rendered views show the 3D structure from the faces of a cube — i.e. along ±x, ±y, ±z. Rendering representation is drawn randomly per protein from cartoon (secondary-structure ribbons), sticks (backbone bonds), or molecular surface; coloring is either N→C rainbow (blue at the N-terminus through red at the C-terminus) or one color per chain.

— Local backbone conformation —

DSSP 8-state secondary structure assigns each residue one of H (α-helix), G (3₁₀-helix), I (π-helix), E (extended β-strand), B (isolated β-bridge), T (hydrogen-bonded turn), S (bend), or '-' (coil). The assignment is computed from backbone hydrogen-bond geometry via the Kabsch–Sander algorithm.

P-SEA three-state annotation labels each residue as helix, strand, or coil based purely on the geometry of the Cα trace. It serves as a fallback when the full backbone (and thus DSSP) is unavailable.

The φ/ψ torsion pair specifies the backbone conformation at each residue. φ rotates about the N–Cα bond, ψ about the Cα–C bond. Steric clashes forbid most of the (φ, ψ) plane — the allowed regions (α-helix basin, β-sheet basin, left-handed helix) are the Ramachandran-allowed regions.

— Global shape and packing —

The geometric summary reports three shape descriptors. Rg (radius of gyration) measures how spread out the Cα atoms are about their centre of mass; compact globular proteins have small Rg, elongated or unfolded ones large. Cα contacts (<8 Å, |i−j|>4) count long-range residue pairs in spatial proximity — high for tightly packed folds, near zero for rods or random coil. The bounding-box extents give the protein's footprint along x, y, z in Å.

Accessible surface area quantifies burial. A residue with SASA near zero is packed into the hydrophobic core; one with SASA >100 Å² sits on the surface. Computed here via the Shrake–Rupley numerical algorithm with a 1.4 Å probe.

Plot images: a contact map (which residues are close in 3D, as an N×N binary image), a Ramachandran scatter (backbone torsion angles, revealing secondary-structure composition at a glance), and — for AlphaFold structures — a PAE heatmap (pairwise prediction confidence).

— Structural neighborhood —

The Foldseek 3Di string encodes local tertiary geometry as a 20-letter alphabet — one character per residue — derived from the relative positions of nearby Cα atoms. Unlike the amino-acid sequence, 3Di is a direct function of the 3D structure, so two proteins with the same fold have similar 3Di strings even at low sequence identity.

Nearest PDB neighbors are the top structural matches found by Foldseek when searching this structure against the entire Protein Data Bank. Each hit reports a TM-score (0 to 1; >0.5 almost always implies the same fold) and an E-value. These are *structural* homologs — they may share no detectable sequence similarity.

— Confidence and disorder —

For AlphaFold models, the B-factor field carries pLDDT — the model's own estimate of local accuracy on a 0–100 scale. Regions with pLDDT<50 should be treated as essentially unmodeled; they often correspond to intrinsically disordered segments.

B-factor (Debye–Waller factor) reflects atomic displacement in the crystal lattice. It is an experimental observable (units Å²), not a prediction; low values mean the atom is pinned down, high values mean it moves or is heterogeneous across the crystal.

Predicted aligned error is AlphaFold's pairwise confidence. Unlike pLDDT (per-residue), PAE is per-residue-pair and captures whether two parts of the structure are correctly placed relative to each other. Units are ångströms of expected positional error.